Protein AF-A0A960DQK9-F1 (afdb_monomer)

Mean predicted aligned error: 4.49 Å

Nearest PDB structures (foldseek):
  3p1t-assembly1_A  TM=5.015E-01  e=1.656E+00  Burkholderia pseudomallei
  8wiw-assembly1_S  TM=2.050E-01  e=5.011E+00  Salmonella enterica subsp. enterica serovar Typhimurium str. LT2

Sequence (121 aa):
MPRRAARGRGSTVADVHELAAAMPGAELNDGSADNPIYSVRGKSFVFFRNPRPDAVDPETGERYTDVICIWTETLEDKQALVEDPANPFFTTPHFDGYRAVLVRASRLGELDRDELAEVIA

Radius of gyration: 14.27 Å; Cα contacts (8 Å, |Δi|>4): 206; chains: 1; bounding box: 43×28×37 Å

Foldseek 3Di:
DDDDDPFDFFDAPVLVVVLLVPPVQWDWDQDPPRWIFIDHPPHTFKTFDAFDQQAADPVPSHTAGFKMKGAAPDLVVLCVQQVPPLHQWHDGPVCVVGRMIMHGNVCSRSHGSVSVNNRND

Solvent-accessible surface area (backbone atoms only — not comparable to full-atom values): 6952 Å² total; per-residue (Å²): 131,88,77,75,70,86,72,60,69,52,26,45,69,65,55,52,53,52,48,48,63,66,38,90,68,46,42,84,40,81,38,79,90,79,22,49,30,34,21,45,92,90,43,75,44,39,35,44,41,74,62,39,91,79,47,50,41,89,88,80,65,48,57,43,72,47,37,36,39,36,43,36,97,37,58,64,56,30,47,57,46,45,70,38,83,84,43,72,38,40,80,41,84,90,42,66,95,47,35,41,36,32,34,45,55,93,46,34,53,72,34,26,54,64,66,50,38,69,58,69,97

Secondary structure (DSSP, 8-state):
-PPPP---SBP-HHHHHHHHHHSTTEEEEE-GGG-EEEEETTEEEEEEPPP-TTSB-TTT-PBPS-EEEEE-SSHHHHHHHHH-TTS--B--GGGTT-SEEEEEGGGGGGSBHHHHHHHH-

Structure (mmCIF, N/CA/C/O backbone):
data_AF-A0A960DQK9-F1
#
_entry.id   AF-A0A960DQK9-F1
#
loop_
_atom_site.group_PDB
_atom_site.id
_atom_site.type_symbol
_atom_site.label_atom_id
_atom_site.label_alt_id
_atom_site.label_comp_id
_atom_site.label_asym_id
_atom_site.label_entity_id
_atom_site.label_seq_id
_atom_site.pdbx_PDB_ins_code
_atom_site.Cartn_x
_atom_site.Cartn_y
_atom_site.Cartn_z
_atom_site.occupancy
_atom_site.B_iso_or_equiv
_atom_site.auth_seq_id
_atom_site.auth_comp_id
_atom_site.auth_asym_id
_atom_site.auth_atom_id
_atom_site.pdbx_PDB_model_num
ATOM 1 N N . MET A 1 1 ? -28.437 9.431 -4.086 1.00 41.50 1 MET A N 1
ATOM 2 C CA . MET A 1 1 ? -27.249 8.554 -4.031 1.00 41.50 1 MET A CA 1
ATOM 3 C C . MET A 1 1 ? -27.070 7.939 -5.409 1.00 41.50 1 MET A C 1
ATOM 5 O O . MET A 1 1 ? -27.976 7.212 -5.812 1.00 41.50 1 MET A O 1
ATOM 9 N N . PRO A 1 2 ? -26.030 8.273 -6.193 1.00 43.44 2 PRO A N 1
ATOM 10 C CA . PRO A 1 2 ? -25.849 7.616 -7.479 1.00 43.44 2 PRO A CA 1
ATOM 11 C C . PRO A 1 2 ? -25.503 6.144 -7.217 1.00 43.44 2 PRO A C 1
ATOM 13 O O . PRO A 1 2 ? -24.654 5.832 -6.386 1.00 43.44 2 PRO A O 1
ATOM 16 N N . ARG A 1 3 ? -26.224 5.232 -7.877 1.00 43.88 3 ARG A N 1
ATOM 17 C CA . ARG A 1 3 ? -25.889 3.803 -7.911 1.00 43.88 3 ARG A CA 1
ATOM 18 C C . ARG A 1 3 ? -24.512 3.678 -8.558 1.00 43.88 3 ARG A C 1
ATOM 20 O O . ARG A 1 3 ? -24.368 4.089 -9.707 1.00 43.88 3 ARG A O 1
ATOM 27 N N . ARG A 1 4 ? -23.532 3.100 -7.852 1.00 59.50 4 ARG A N 1
ATOM 28 C CA . ARG A 1 4 ? -22.308 2.603 -8.496 1.00 59.50 4 ARG A CA 1
ATOM 29 C C . ARG A 1 4 ? -22.723 1.672 -9.645 1.00 59.50 4 ARG A C 1
ATOM 31 O O . ARG A 1 4 ? -23.645 0.865 -9.481 1.00 59.50 4 ARG A O 1
ATOM 38 N N . ALA A 1 5 ? -22.072 1.814 -10.801 1.00 55.16 5 ALA A N 1
ATOM 39 C CA . ALA A 1 5 ? -22.103 0.797 -11.848 1.00 55.16 5 ALA A CA 1
ATOM 40 C C . ALA A 1 5 ? -21.707 -0.561 -11.238 1.00 55.16 5 ALA A C 1
ATOM 42 O O . ALA A 1 5 ? -21.082 -0.595 -10.177 1.00 55.16 5 ALA A O 1
ATOM 43 N N . ALA A 1 6 ? -22.122 -1.671 -11.851 1.00 54.81 6 ALA A N 1
ATOM 44 C CA . ALA A 1 6 ? -21.815 -3.003 -11.338 1.00 54.81 6 ALA A CA 1
ATOM 45 C C . ALA A 1 6 ? -20.289 -3.170 -11.211 1.00 54.81 6 ALA A C 1
ATOM 47 O O . ALA A 1 6 ? -19.620 -3.374 -12.219 1.00 54.81 6 ALA A O 1
ATOM 48 N N . ARG A 1 7 ? -19.756 -3.034 -9.985 1.00 65.38 7 ARG A N 1
ATOM 49 C CA . ARG A 1 7 ? -18.354 -3.330 -9.664 1.00 65.38 7 ARG A CA 1
ATOM 50 C C . ARG A 1 7 ? -18.066 -4.753 -10.148 1.00 65.38 7 ARG A C 1
ATOM 52 O O . ARG A 1 7 ? -18.904 -5.641 -9.956 1.00 65.38 7 ARG A O 1
ATOM 59 N N . GLY A 1 8 ? -16.910 -4.956 -10.779 1.00 68.94 8 GLY A N 1
ATOM 60 C CA . GLY A 1 8 ? -16.400 -6.292 -11.089 1.00 68.94 8 GLY A CA 1
ATOM 61 C C . GLY A 1 8 ? -16.221 -7.139 -9.821 1.00 68.94 8 GLY A C 1
ATOM 62 O O . GLY A 1 8 ? -16.585 -6.730 -8.716 1.00 68.94 8 GLY A O 1
ATOM 63 N N . ARG A 1 9 ? -15.654 -8.347 -9.943 1.00 89.94 9 ARG A N 1
ATOM 64 C CA . ARG A 1 9 ? -15.283 -9.113 -8.737 1.00 89.94 9 ARG A CA 1
ATOM 65 C C . ARG A 1 9 ? -14.344 -8.266 -7.869 1.00 89.94 9 ARG A C 1
ATOM 67 O O . ARG A 1 9 ? -13.454 -7.611 -8.406 1.00 89.94 9 ARG A O 1
ATOM 74 N N . GLY A 1 10 ? -14.546 -8.303 -6.553 1.00 93.56 10 GLY A N 1
ATOM 75 C CA . GLY A 1 10 ? -13.655 -7.630 -5.613 1.00 93.56 10 GLY A CA 1
ATOM 76 C C . GLY A 1 10 ? -12.224 -8.159 -5.730 1.00 93.56 10 GLY A C 1
ATOM 77 O O . GLY A 1 10 ? -12.016 -9.358 -5.960 1.00 93.56 10 GLY A O 1
ATOM 78 N N . SER A 1 11 ? -11.263 -7.257 -5.575 1.00 96.88 11 SER A N 1
ATOM 79 C CA . SER A 1 11 ? -9.838 -7.543 -5.660 1.00 96.88 11 SER A CA 1
ATOM 80 C C . SE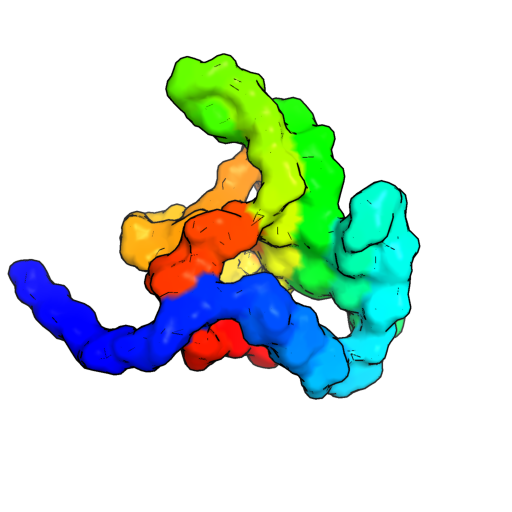R A 1 11 ? -9.341 -8.379 -4.485 1.00 96.88 11 SER A C 1
ATOM 82 O O . SER A 1 11 ? -9.878 -8.360 -3.375 1.00 96.88 11 SER A O 1
ATOM 84 N N . THR A 1 12 ? -8.274 -9.123 -4.737 1.00 97.31 12 THR A N 1
ATOM 85 C CA . THR A 1 12 ? -7.617 -10.007 -3.777 1.00 97.31 12 THR A CA 1
ATOM 86 C C . THR A 1 12 ? -6.122 -9.718 -3.709 1.00 97.31 12 THR A C 1
ATOM 88 O O . THR A 1 12 ? -5.554 -9.035 -4.558 1.00 97.31 12 THR A O 1
ATOM 91 N N . VAL A 1 13 ? -5.451 -10.294 -2.711 1.00 97.50 13 VAL A N 1
ATOM 92 C CA . VAL A 1 13 ? -3.983 -10.258 -2.619 1.00 97.50 13 VAL A CA 1
ATOM 93 C C . VAL A 1 13 ? -3.324 -10.879 -3.858 1.00 97.50 13 VAL A C 1
ATOM 95 O O . VAL A 1 13 ? -2.290 -10.393 -4.305 1.00 97.50 13 VAL A O 1
ATOM 98 N N . ALA A 1 14 ? -3.941 -11.903 -4.459 1.00 97.50 14 ALA A N 1
ATOM 99 C CA . ALA A 1 14 ? -3.445 -12.482 -5.705 1.00 97.50 14 ALA A CA 1
ATOM 100 C C . ALA A 1 14 ? -3.456 -11.457 -6.850 1.00 97.50 14 ALA A C 1
ATOM 102 O O . ALA A 1 14 ? -2.470 -11.356 -7.570 1.00 97.50 14 ALA A O 1
ATOM 103 N N . ASP A 1 15 ? -4.505 -10.632 -6.956 1.00 97.88 15 ASP A N 1
ATOM 104 C CA . ASP A 1 15 ? -4.572 -9.583 -7.979 1.00 97.88 15 ASP A CA 1
ATOM 105 C C . ASP A 1 15 ? -3.465 -8.524 -7.765 1.00 97.88 15 ASP A C 1
ATOM 107 O O . ASP A 1 15 ? -2.858 -8.079 -8.736 1.00 97.88 15 ASP A O 1
ATOM 111 N N . VAL A 1 16 ? -3.117 -8.184 -6.511 1.00 97.88 16 VAL A N 1
ATOM 112 C CA . VAL A 1 16 ? -1.960 -7.311 -6.199 1.00 97.88 16 VAL A CA 1
ATOM 113 C C . VAL A 1 16 ? -0.656 -7.924 -6.716 1.00 97.88 16 VAL A C 1
ATOM 115 O O . VAL A 1 16 ? 0.130 -7.236 -7.367 1.00 97.88 16 VAL A O 1
ATOM 118 N N . HIS A 1 17 ? -0.424 -9.212 -6.444 1.00 97.50 17 HIS A N 1
ATOM 119 C CA . HIS A 1 17 ? 0.775 -9.913 -6.908 1.00 97.50 17 HIS A CA 1
ATOM 120 C C . HIS A 1 17 ? 0.855 -9.977 -8.433 1.00 97.50 17 HIS A C 1
ATOM 122 O O . HIS A 1 17 ? 1.918 -9.721 -8.996 1.00 97.50 17 HIS A O 1
ATOM 128 N N . GLU A 1 18 ? -0.253 -10.300 -9.099 1.00 97.56 18 GLU A N 1
ATOM 129 C CA . GLU A 1 18 ? -0.331 -10.379 -10.558 1.00 97.56 18 GLU A CA 1
ATOM 130 C C . GLU A 1 18 ? -0.056 -9.024 -11.215 1.00 97.56 18 GLU A C 1
ATOM 132 O O . GLU A 1 18 ? 0.760 -8.944 -12.132 1.00 97.56 18 GLU A O 1
ATOM 137 N N . LEU A 1 19 ? -0.699 -7.957 -10.732 1.00 97.75 19 LEU A N 1
ATOM 138 C CA . LEU A 1 19 ? -0.526 -6.604 -11.263 1.00 97.75 19 LEU A CA 1
ATOM 139 C C . LEU A 1 19 ? 0.899 -6.094 -11.045 1.00 97.75 19 LEU A C 1
ATOM 141 O O . LEU A 1 19 ? 1.527 -5.606 -11.982 1.00 97.75 19 LEU A O 1
ATOM 145 N N . ALA A 1 20 ? 1.442 -6.263 -9.838 1.00 97.31 20 ALA A N 1
ATOM 146 C CA . ALA A 1 20 ? 2.794 -5.813 -9.537 1.00 97.31 20 ALA A CA 1
ATOM 147 C C . ALA A 1 20 ? 3.851 -6.596 -10.335 1.00 97.31 20 ALA A C 1
ATOM 149 O O . ALA A 1 20 ? 4.796 -6.006 -10.852 1.00 97.31 20 ALA A O 1
ATOM 150 N N . ALA A 1 21 ? 3.684 -7.911 -10.501 1.00 97.00 21 ALA A N 1
ATOM 151 C CA . ALA A 1 21 ? 4.594 -8.725 -11.307 1.00 97.00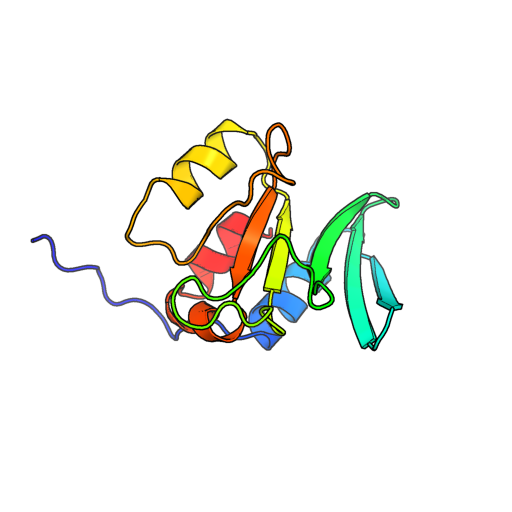 21 ALA A CA 1
ATOM 152 C C . ALA A 1 21 ? 4.512 -8.419 -12.814 1.00 97.00 21 ALA A C 1
ATOM 154 O O . ALA A 1 21 ? 5.483 -8.650 -13.534 1.00 97.00 21 ALA A O 1
ATOM 155 N N . ALA A 1 22 ? 3.377 -7.906 -13.300 1.00 96.81 22 ALA A N 1
ATOM 156 C CA . ALA A 1 22 ? 3.190 -7.542 -14.703 1.00 96.81 22 ALA A CA 1
ATOM 157 C C . ALA A 1 22 ? 3.878 -6.221 -15.093 1.00 96.81 22 ALA A C 1
ATOM 159 O O . ALA A 1 22 ? 4.039 -5.949 -16.286 1.00 96.81 22 ALA A O 1
ATOM 160 N N . MET A 1 23 ? 4.299 -5.403 -14.122 1.00 95.38 23 MET A N 1
ATOM 161 C CA . MET A 1 23 ? 4.963 -4.135 -14.406 1.00 95.38 23 MET A CA 1
ATOM 162 C C . MET A 1 23 ? 6.320 -4.358 -15.110 1.00 95.38 23 MET A C 1
ATOM 164 O O . MET A 1 23 ? 7.132 -5.171 -14.656 1.00 95.38 23 MET A O 1
ATOM 168 N N . PRO A 1 24 ? 6.623 -3.641 -16.212 1.00 96.12 24 PRO A N 1
ATOM 169 C CA . PRO A 1 24 ? 7.876 -3.823 -16.939 1.00 96.12 24 PRO A CA 1
ATOM 170 C C . PRO A 1 24 ? 9.121 -3.605 -16.070 1.00 96.12 24 PRO A C 1
ATOM 172 O O . PRO A 1 24 ? 9.383 -2.507 -15.580 1.00 96.12 24 PRO A O 1
ATOM 175 N N . GLY A 1 25 ? 9.932 -4.656 -15.932 1.00 95.19 25 GLY A N 1
ATOM 176 C CA . GLY A 1 25 ? 11.140 -4.627 -15.106 1.00 95.19 25 GLY A CA 1
ATOM 177 C C . GLY A 1 25 ? 10.874 -4.752 -13.605 1.00 95.19 25 GLY A C 1
ATOM 178 O O . GLY A 1 25 ? 11.739 -4.362 -12.821 1.00 95.19 25 GLY A O 1
ATOM 179 N N . ALA A 1 26 ? 9.699 -5.256 -13.212 1.00 97.00 26 ALA A N 1
ATOM 180 C CA . ALA A 1 26 ? 9.401 -5.589 -11.830 1.00 97.00 26 ALA A CA 1
ATOM 181 C C . ALA A 1 26 ? 10.301 -6.719 -11.318 1.00 97.00 26 ALA A C 1
ATOM 183 O O . ALA A 1 26 ? 10.466 -7.764 -11.947 1.00 97.00 26 ALA A O 1
ATOM 184 N N . GLU A 1 27 ? 10.839 -6.503 -10.128 1.00 96.56 27 GLU A N 1
ATOM 185 C CA . GLU A 1 27 ? 11.613 -7.458 -9.353 1.00 96.56 27 GLU A CA 1
ATOM 186 C C . GLU A 1 27 ? 10.876 -7.717 -8.040 1.00 96.56 27 GLU A C 1
ATOM 188 O O . GLU A 1 27 ? 10.543 -6.771 -7.315 1.00 96.56 27 GLU A O 1
ATOM 193 N N . LEU A 1 28 ? 10.635 -8.994 -7.740 1.00 95.69 28 LEU A N 1
ATOM 194 C CA . LEU A 1 28 ? 10.106 -9.452 -6.461 1.00 95.69 28 LEU A CA 1
ATOM 195 C C . LEU A 1 28 ? 11.273 -9.787 -5.530 1.00 95.69 28 LEU A C 1
ATOM 197 O O . LEU A 1 28 ? 12.132 -10.597 -5.873 1.00 95.69 28 LEU A O 1
ATOM 201 N N . ASN A 1 29 ? 11.269 -9.189 -4.344 1.00 90.62 29 ASN A N 1
ATOM 202 C CA . ASN A 1 29 ? 12.189 -9.509 -3.266 1.00 90.62 29 ASN A CA 1
ATOM 203 C C . ASN A 1 29 ? 11.401 -9.989 -2.047 1.00 90.62 29 ASN A C 1
ATOM 205 O O . ASN A 1 29 ? 10.410 -9.358 -1.661 1.00 90.62 29 ASN A O 1
ATOM 209 N N . ASP A 1 30 ? 11.876 -11.059 -1.415 1.00 80.25 30 ASP A N 1
ATOM 210 C CA . ASP A 1 30 ? 11.376 -11.484 -0.114 1.00 80.25 30 ASP A CA 1
ATOM 211 C C . ASP A 1 30 ? 11.863 -10.475 0.931 1.00 80.25 30 ASP A C 1
ATOM 213 O O . ASP A 1 30 ? 13.043 -10.416 1.289 1.00 80.25 30 ASP A O 1
ATOM 217 N N . GLY A 1 31 ? 10.962 -9.604 1.380 1.00 73.06 31 GLY A N 1
ATOM 218 C CA . GLY A 1 31 ? 11.222 -8.742 2.520 1.00 73.06 31 GLY A CA 1
ATOM 219 C C . GLY A 1 31 ? 11.322 -9.554 3.813 1.00 73.06 31 GLY A C 1
ATOM 220 O O . GLY A 1 31 ? 11.231 -10.778 3.854 1.00 73.06 31 GLY A O 1
ATOM 221 N N . SER A 1 32 ? 11.488 -8.858 4.933 1.00 74.44 32 SER A N 1
ATOM 222 C CA . SER A 1 32 ? 11.478 -9.514 6.244 1.00 74.44 32 SER A CA 1
ATOM 223 C C . SER A 1 32 ? 10.129 -10.189 6.532 1.00 74.44 32 SER A C 1
ATOM 225 O O . SER A 1 32 ? 9.091 -9.556 6.316 1.00 74.44 32 SER A O 1
ATOM 227 N N . ALA A 1 33 ? 10.168 -11.387 7.124 1.00 75.94 33 ALA A N 1
ATOM 228 C CA . ALA A 1 33 ? 8.990 -12.159 7.535 1.00 75.94 33 ALA A CA 1
ATOM 229 C C . ALA A 1 33 ? 8.021 -12.458 6.377 1.00 75.94 33 ALA A C 1
ATOM 231 O O . ALA A 1 33 ? 6.821 -12.236 6.506 1.00 75.94 33 ALA A O 1
ATOM 232 N N . ASP A 1 34 ? 8.569 -12.911 5.244 1.00 78.38 34 ASP A N 1
ATOM 233 C CA . ASP A 1 34 ? 7.819 -13.332 4.053 1.00 78.38 34 ASP A CA 1
ATOM 234 C C . ASP A 1 34 ? 6.912 -12.242 3.463 1.00 78.38 34 ASP A C 1
ATOM 236 O O . ASP A 1 34 ? 5.936 -12.542 2.785 1.00 78.38 34 ASP A O 1
ATOM 240 N N . ASN A 1 35 ? 7.227 -10.967 3.719 1.00 87.94 35 ASN A N 1
ATOM 241 C CA . ASN A 1 35 ? 6.496 -9.829 3.174 1.00 87.94 35 ASN A CA 1
ATOM 242 C C . ASN A 1 35 ? 7.066 -9.421 1.809 1.00 87.94 35 ASN A C 1
ATOM 244 O O . ASN A 1 35 ? 8.176 -8.880 1.762 1.00 87.94 35 ASN A O 1
ATOM 248 N N . PRO A 1 36 ? 6.328 -9.610 0.702 1.00 94.31 36 PRO A N 1
ATOM 249 C CA . PRO A 1 36 ? 6.826 -9.309 -0.634 1.00 94.31 36 PRO A CA 1
ATOM 250 C C . PRO A 1 36 ? 7.102 -7.819 -0.845 1.00 94.31 36 PRO A C 1
ATOM 252 O O . PRO A 1 36 ? 6.337 -6.952 -0.410 1.00 94.31 36 PRO A O 1
ATOM 255 N N . ILE A 1 37 ? 8.180 -7.520 -1.563 1.00 96.69 37 ILE A N 1
ATOM 256 C CA . ILE A 1 37 ? 8.525 -6.173 -2.017 1.00 96.69 37 ILE A CA 1
ATOM 257 C C . ILE A 1 37 ? 8.697 -6.217 -3.531 1.00 96.69 37 ILE A C 1
ATOM 259 O O . ILE A 1 37 ? 9.598 -6.882 -4.039 1.00 96.69 37 ILE A O 1
ATOM 263 N N . TYR A 1 38 ? 7.861 -5.469 -4.242 1.00 97.50 38 TYR A N 1
ATOM 264 C CA . TYR A 1 38 ? 7.979 -5.259 -5.677 1.00 97.50 38 TYR A CA 1
ATOM 265 C C . TYR A 1 38 ? 8.689 -3.943 -5.953 1.00 97.50 38 TYR A C 1
ATOM 267 O O . TYR A 1 38 ? 8.347 -2.895 -5.392 1.00 97.50 38 TYR A O 1
ATOM 275 N N . SER A 1 39 ? 9.683 -3.993 -6.832 1.00 96.81 39 SER A N 1
ATOM 276 C CA . SER A 1 39 ? 10.495 -2.835 -7.193 1.00 96.81 39 SER A CA 1
ATOM 277 C C . SER A 1 39 ? 10.802 -2.784 -8.681 1.00 96.81 39 SER A C 1
ATOM 279 O O . SER A 1 39 ? 10.844 -3.817 -9.334 1.00 96.81 39 SER A O 1
ATOM 281 N N . VAL A 1 40 ? 11.058 -1.588 -9.205 1.00 96.12 40 VAL A N 1
ATOM 282 C CA . VAL A 1 40 ? 11.617 -1.388 -10.547 1.00 96.12 40 VAL A CA 1
ATOM 283 C C . VAL A 1 40 ? 12.921 -0.621 -10.394 1.00 96.12 40 VAL A C 1
ATOM 285 O O . VAL A 1 40 ? 12.951 0.457 -9.793 1.00 96.12 40 VAL A O 1
ATOM 288 N N . ARG A 1 41 ? 14.018 -1.172 -10.930 1.00 94.50 41 ARG A N 1
ATOM 289 C CA . ARG A 1 41 ? 15.366 -0.569 -10.856 1.00 94.50 41 ARG A CA 1
ATOM 290 C C . ARG A 1 41 ? 15.763 -0.186 -9.419 1.00 94.50 41 ARG A C 1
ATOM 292 O O . ARG A 1 41 ? 16.256 0.917 -9.176 1.00 94.50 41 ARG A O 1
ATOM 299 N N . GLY A 1 42 ? 15.488 -1.074 -8.463 1.00 92.06 42 GLY A N 1
ATOM 300 C CA . GLY A 1 42 ? 15.802 -0.886 -7.042 1.00 92.06 42 GLY A CA 1
ATOM 301 C C . GLY A 1 42 ? 14.901 0.097 -6.281 1.00 92.06 42 GLY A C 1
ATOM 302 O O . GLY A 1 42 ? 15.182 0.392 -5.121 1.00 92.06 42 GLY A O 1
ATOM 303 N N . LYS A 1 43 ? 13.826 0.618 -6.889 1.00 93.50 43 LYS A N 1
ATOM 304 C CA . LYS A 1 43 ? 12.831 1.466 -6.210 1.00 93.50 43 LYS A CA 1
ATOM 305 C C . LYS A 1 43 ? 11.542 0.686 -5.989 1.00 93.50 43 LYS A C 1
ATOM 307 O O . LYS A 1 43 ? 10.917 0.264 -6.958 1.00 93.50 43 LYS A O 1
ATOM 312 N N . SER A 1 44 ? 11.149 0.496 -4.730 1.00 94.62 44 SER A N 1
ATOM 313 C CA . SER A 1 44 ? 9.893 -0.178 -4.381 1.00 94.62 44 SER A CA 1
ATOM 314 C C . SER A 1 44 ? 8.682 0.612 -4.872 1.00 94.62 44 SER A C 1
ATOM 316 O O . SER A 1 44 ? 8.670 1.834 -4.717 1.00 94.62 44 SER A O 1
ATOM 318 N N . PHE A 1 45 ? 7.656 -0.076 -5.365 1.00 96.56 45 PHE A N 1
ATOM 319 C CA . PHE A 1 45 ? 6.366 0.531 -5.712 1.00 96.56 45 PHE A CA 1
ATOM 320 C C . PHE A 1 45 ? 5.173 -0.1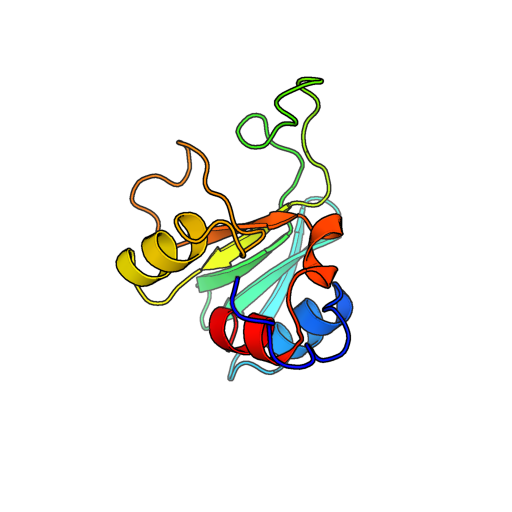75 -5.049 1.00 96.56 45 PHE A C 1
ATOM 322 O O . PHE A 1 45 ? 4.199 0.492 -4.722 1.00 96.56 45 PHE A O 1
ATOM 329 N N . VAL A 1 46 ? 5.287 -1.466 -4.721 1.00 97.81 46 VAL A N 1
ATOM 330 C CA . VAL A 1 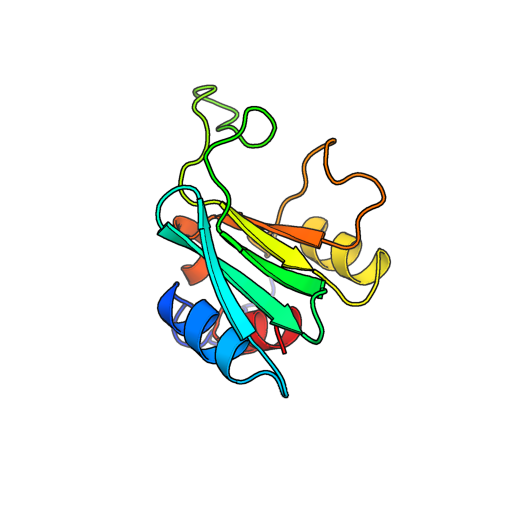46 ? 4.356 -2.182 -3.832 1.00 97.81 46 VAL A CA 1
ATOM 331 C C . VAL A 1 46 ? 5.166 -2.908 -2.766 1.00 97.81 46 VAL A C 1
ATOM 333 O O . VAL A 1 46 ? 6.132 -3.596 -3.093 1.00 97.81 46 VAL A O 1
ATOM 336 N N . PHE A 1 47 ? 4.798 -2.787 -1.491 1.00 94.75 47 PHE A N 1
ATOM 337 C CA . PHE A 1 47 ? 5.401 -3.608 -0.440 1.00 94.75 47 PHE A CA 1
ATOM 338 C C . PHE A 1 47 ? 4.427 -3.966 0.678 1.00 94.75 47 PHE A C 1
ATOM 340 O O . PHE A 1 47 ? 3.677 -3.124 1.177 1.00 94.75 47 PHE A O 1
ATOM 347 N N . PHE A 1 48 ? 4.478 -5.225 1.100 1.00 96.62 48 PHE A N 1
ATOM 348 C CA . PHE A 1 48 ? 3.714 -5.742 2.227 1.00 96.62 48 PHE A CA 1
ATOM 349 C C . PHE A 1 48 ? 4.435 -5.347 3.519 1.00 96.62 48 PHE A C 1
ATOM 351 O O . PHE A 1 48 ? 5.657 -5.461 3.644 1.00 96.62 48 PHE A O 1
ATOM 358 N N . ARG A 1 49 ? 3.703 -4.767 4.467 1.00 95.19 49 ARG A N 1
ATOM 359 C CA . ARG A 1 49 ? 4.284 -4.193 5.680 1.00 95.19 49 ARG A CA 1
ATOM 360 C C . ARG A 1 49 ? 4.200 -5.191 6.821 1.00 95.19 49 ARG A C 1
ATOM 362 O O . ARG A 1 49 ? 3.144 -5.738 7.108 1.00 95.19 49 ARG A O 1
ATOM 369 N N . ASN A 1 50 ? 5.287 -5.287 7.584 1.00 94.12 50 ASN A N 1
ATOM 370 C CA . ASN A 1 50 ? 5.201 -5.808 8.945 1.00 94.12 50 ASN A CA 1
ATOM 371 C C . ASN A 1 50 ? 4.224 -4.973 9.795 1.00 94.12 50 ASN A C 1
ATOM 373 O O . ASN A 1 50 ? 4.119 -3.760 9.569 1.00 94.12 50 ASN A O 1
ATOM 377 N N . PRO A 1 51 ? 3.636 -5.557 10.855 1.00 94.38 51 PRO A N 1
ATOM 378 C CA . PRO A 1 51 ? 2.866 -4.802 11.835 1.00 94.38 51 PRO A CA 1
ATOM 379 C C . PRO A 1 51 ? 3.722 -3.702 12.475 1.00 94.38 51 PRO A C 1
ATOM 381 O O . PRO A 1 51 ? 4.772 -3.965 13.074 1.00 94.38 51 PRO A O 1
ATOM 384 N N . ARG A 1 52 ? 3.281 -2.447 12.369 1.00 94.44 52 ARG A N 1
ATOM 385 C CA . ARG A 1 52 ? 4.017 -1.266 12.847 1.00 94.44 52 ARG A CA 1
ATOM 386 C C . ARG A 1 52 ? 3.113 -0.365 13.694 1.00 94.44 52 ARG A C 1
ATOM 388 O O . ARG A 1 52 ? 1.905 -0.361 13.492 1.00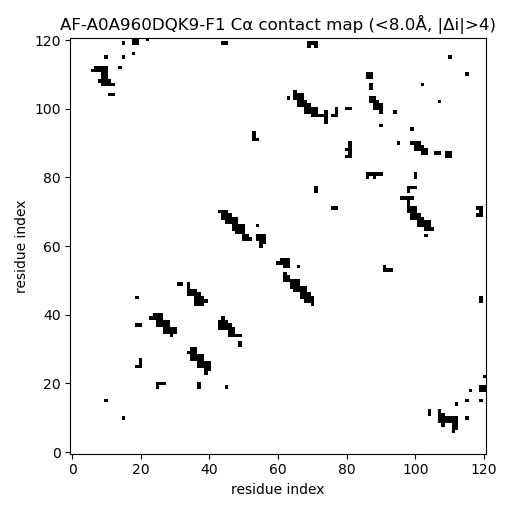 94.44 52 ARG A O 1
ATOM 395 N N . PRO A 1 53 ? 3.676 0.388 14.656 1.00 95.50 53 PRO A N 1
ATOM 396 C CA . PRO A 1 53 ? 2.888 1.219 15.568 1.00 95.50 53 PRO A CA 1
ATOM 397 C C . PRO A 1 53 ? 2.188 2.409 14.897 1.00 95.50 53 PRO A C 1
ATOM 399 O O . PRO A 1 53 ? 1.323 3.005 15.522 1.00 95.50 53 PRO A O 1
ATOM 402 N N . ASP A 1 54 ? 2.544 2.773 13.661 1.00 96.31 54 ASP A N 1
ATOM 403 C CA . ASP A 1 54 ? 1.861 3.841 12.924 1.00 96.31 54 ASP A CA 1
ATOM 404 C C . ASP A 1 54 ? 0.525 3.392 12.314 1.00 96.31 54 ASP A C 1
ATOM 406 O O . ASP A 1 54 ? -0.295 4.244 11.994 1.00 96.31 54 ASP A O 1
ATOM 410 N N . ALA A 1 55 ? 0.304 2.083 12.151 1.00 96.81 55 ALA A N 1
ATOM 411 C CA . ALA A 1 55 ? -0.889 1.519 11.529 1.00 96.81 55 ALA A CA 1
ATOM 412 C C . ALA A 1 55 ? -1.587 0.560 12.505 1.00 96.81 55 ALA A C 1
ATOM 414 O O . ALA A 1 55 ? -1.243 -0.622 12.603 1.00 96.81 55 ALA A O 1
ATOM 415 N N . VAL A 1 56 ? -2.557 1.097 13.242 1.00 97.69 56 VAL A N 1
ATOM 416 C CA . VAL A 1 56 ? -3.293 0.393 14.297 1.00 97.69 56 VAL A CA 1
ATOM 417 C C . VAL A 1 56 ? -4.798 0.537 14.110 1.00 97.69 56 VAL A C 1
ATOM 419 O O . VAL A 1 56 ? -5.272 1.505 13.509 1.00 97.69 56 VAL A O 1
ATOM 422 N N . ASP A 1 57 ? -5.538 -0.420 14.649 1.00 94.81 57 ASP A N 1
ATOM 423 C CA . ASP A 1 57 ? -6.977 -0.318 14.822 1.00 94.81 57 ASP A CA 1
ATOM 424 C C . ASP A 1 57 ? -7.296 0.803 15.830 1.00 94.81 57 ASP A C 1
ATOM 426 O O . ASP A 1 57 ? -6.760 0.791 16.941 1.00 94.81 57 ASP A O 1
ATOM 430 N N . PRO A 1 58 ? -8.114 1.806 15.467 1.00 92.56 58 PRO A N 1
ATOM 431 C CA . PRO A 1 58 ? -8.407 2.929 16.351 1.00 92.56 58 PRO A CA 1
ATOM 432 C C . PRO A 1 58 ? -9.286 2.549 17.551 1.00 92.56 58 PRO A C 1
ATOM 434 O O . PRO A 1 58 ? -9.296 3.284 18.538 1.00 92.56 58 PRO A O 1
ATOM 437 N N . GLU A 1 59 ? -10.019 1.436 17.486 1.00 94.94 59 GLU A N 1
ATOM 438 C CA . GLU A 1 59 ? -10.882 0.960 18.568 1.00 94.94 59 GLU A CA 1
ATOM 439 C C . GLU A 1 59 ? -10.102 0.090 19.558 1.00 94.94 59 GLU A C 1
ATOM 441 O O . GLU A 1 59 ? -10.243 0.257 20.771 1.00 94.94 59 GLU A O 1
ATOM 446 N N . THR A 1 60 ? -9.262 -0.824 19.061 1.00 96.19 60 THR A N 1
ATOM 447 C CA . THR A 1 60 ? -8.542 -1.791 19.913 1.00 96.19 60 THR A CA 1
ATOM 448 C C . THR A 1 60 ? -7.099 -1.390 20.221 1.00 96.19 60 THR A C 1
ATOM 450 O O . THR A 1 60 ? -6.518 -1.867 21.196 1.00 96.19 60 THR A O 1
ATOM 453 N N . GLY A 1 61 ? -6.497 -0.521 19.406 1.00 95.69 61 GLY A N 1
ATOM 454 C CA . GLY A 1 61 ? -5.073 -0.181 19.460 1.00 95.69 61 GLY A CA 1
ATOM 455 C C . GLY A 1 61 ? -4.143 -1.282 18.934 1.00 95.69 61 GLY A C 1
ATOM 456 O O . GLY A 1 61 ? -2.919 -1.128 18.989 1.00 95.69 61 GLY A O 1
ATOM 457 N N . GLU A 1 62 ? -4.683 -2.395 18.430 1.00 97.38 62 GLU A N 1
ATOM 458 C CA . GLU A 1 62 ? -3.888 -3.492 17.879 1.00 97.38 62 GLU A CA 1
ATOM 459 C C . GLU A 1 62 ? -3.259 -3.102 16.540 1.00 97.38 62 GLU A C 1
ATOM 461 O O . GLU A 1 62 ? -3.851 -2.401 15.724 1.00 97.38 62 GLU A O 1
ATOM 466 N N . ARG A 1 63 ? -2.032 -3.568 16.286 1.00 97.50 63 ARG A N 1
ATOM 467 C CA . ARG A 1 63 ? -1.350 -3.302 15.013 1.00 97.50 63 ARG A CA 1
ATOM 468 C C . ARG A 1 63 ? -1.985 -4.115 13.902 1.00 97.50 63 ARG A C 1
ATOM 470 O O . ARG A 1 63 ? -2.129 -5.329 14.036 1.00 97.50 63 ARG A O 1
ATOM 477 N N . TYR A 1 64 ? -2.243 -3.468 12.774 1.00 97.25 64 TYR A N 1
ATOM 478 C CA . TYR A 1 64 ? -2.658 -4.184 11.579 1.00 97.25 64 TYR A CA 1
ATOM 479 C C . TYR A 1 64 ? -1.540 -5.105 11.091 1.00 97.25 64 TYR A C 1
ATOM 481 O O . TYR A 1 64 ? -0.370 -4.719 11.041 1.00 97.25 64 TYR A O 1
ATOM 489 N N . THR A 1 65 ? -1.916 -6.328 10.728 1.00 95.88 65 THR A N 1
ATOM 490 C CA . THR A 1 65 ? -0.996 -7.376 10.267 1.00 95.88 65 THR A CA 1
ATOM 491 C C . THR A 1 65 ? -1.010 -7.564 8.755 1.00 95.88 65 THR A C 1
ATOM 493 O O . THR A 1 65 ? -0.225 -8.344 8.231 1.00 95.88 65 THR A O 1
ATOM 496 N N . ASP A 1 66 ? -1.882 -6.839 8.058 1.00 96.69 66 ASP A N 1
ATOM 497 C CA . ASP A 1 66 ? -2.212 -7.045 6.653 1.00 96.69 66 ASP A CA 1
ATOM 498 C C . ASP A 1 66 ? -2.080 -5.758 5.822 1.00 96.69 66 ASP A C 1
ATOM 500 O O . ASP A 1 66 ? -2.774 -5.586 4.822 1.00 96.69 66 ASP A O 1
ATOM 504 N N . VAL A 1 67 ? -1.221 -4.819 6.232 1.00 98.06 67 VAL A N 1
ATOM 505 C CA . VAL A 1 67 ? -1.068 -3.533 5.533 1.00 98.06 67 VAL A CA 1
ATOM 506 C C . VAL A 1 67 ? -0.166 -3.681 4.311 1.00 98.06 67 VAL A C 1
ATOM 508 O O . VAL A 1 67 ? 0.972 -4.134 4.411 1.00 98.06 67 VAL A O 1
ATOM 511 N N . ILE A 1 68 ? -0.642 -3.205 3.168 1.00 98.25 68 ILE A N 1
ATOM 512 C CA . ILE A 1 68 ? 0.100 -3.081 1.915 1.00 98.25 68 ILE A CA 1
ATOM 513 C C . ILE A 1 68 ? 0.330 -1.593 1.657 1.00 98.25 68 ILE A C 1
ATOM 515 O O . ILE A 1 68 ? -0.573 -0.777 1.844 1.00 98.25 68 ILE A O 1
ATOM 519 N N . CYS A 1 69 ? 1.541 -1.231 1.251 1.00 98.12 69 CYS A N 1
ATOM 520 C CA . CYS A 1 69 ? 1.885 0.114 0.816 1.00 98.12 69 CYS A CA 1
ATOM 521 C C . CYS A 1 69 ? 2.048 0.150 -0.701 1.00 98.12 69 CYS A C 1
ATOM 523 O O . CYS A 1 69 ? 2.743 -0.703 -1.259 1.00 98.12 69 CYS A O 1
ATOM 525 N N . ILE A 1 70 ? 1.434 1.142 -1.343 1.00 98.31 70 ILE A N 1
ATOM 526 C CA . ILE A 1 70 ? 1.469 1.339 -2.793 1.00 98.31 70 ILE A CA 1
ATOM 527 C C . ILE A 1 70 ? 1.903 2.776 -3.076 1.00 98.31 70 ILE A C 1
ATOM 529 O O . ILE A 1 70 ? 1.320 3.726 -2.552 1.00 98.31 70 ILE A O 1
ATOM 533 N N . TRP A 1 71 ? 2.954 2.937 -3.875 1.00 97.19 71 TRP A N 1
ATOM 534 C CA . TRP A 1 71 ? 3.443 4.245 -4.301 1.00 97.19 71 TRP A CA 1
ATOM 535 C C . TRP A 1 71 ? 2.603 4.768 -5.469 1.00 97.19 71 TRP A C 1
ATOM 537 O O . TRP A 1 71 ? 2.501 4.104 -6.491 1.00 97.19 71 TRP A O 1
ATOM 547 N N . THR A 1 72 ? 2.061 5.975 -5.332 1.00 96.44 72 THR A N 1
ATOM 548 C CA . THR A 1 72 ? 1.282 6.691 -6.356 1.00 96.44 72 THR A CA 1
ATOM 549 C C . THR A 1 72 ? 2.193 7.551 -7.222 1.00 96.44 72 THR A C 1
ATOM 551 O O . THR A 1 72 ? 3.293 7.888 -6.787 1.00 96.44 72 THR A O 1
ATOM 554 N N . GLU A 1 73 ? 1.776 7.956 -8.422 1.00 92.69 73 GLU A N 1
ATOM 555 C CA . GLU A 1 73 ? 2.608 8.797 -9.299 1.00 92.69 73 GLU A CA 1
A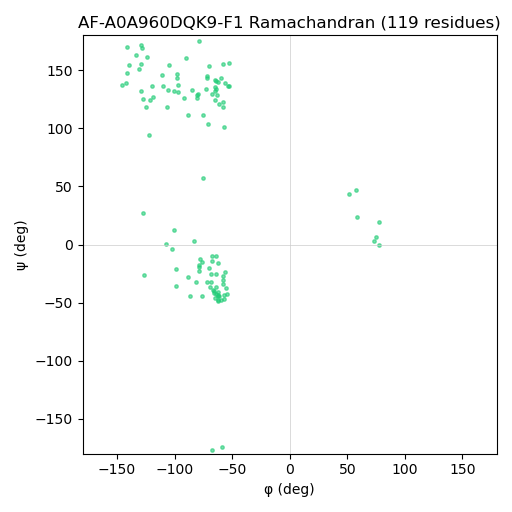TOM 556 C C . GLU A 1 73 ? 2.937 10.155 -8.656 1.00 92.69 73 GLU A C 1
ATOM 558 O O . GLU A 1 73 ? 4.105 10.564 -8.634 1.00 92.69 73 GLU A O 1
ATOM 563 N N . THR A 1 74 ? 1.943 10.801 -8.042 1.00 95.88 74 THR A N 1
ATOM 564 C CA . THR A 1 74 ? 2.078 12.119 -7.403 1.00 95.88 74 THR A CA 1
ATOM 565 C C . THR A 1 74 ? 1.539 12.156 -5.965 1.00 95.88 74 THR A C 1
ATOM 567 O O . THR A 1 74 ? 0.951 11.188 -5.468 1.00 95.88 74 THR A O 1
ATOM 570 N N . LEU A 1 75 ? 1.782 13.264 -5.248 1.00 97.12 75 LEU A N 1
ATOM 571 C CA . LEU A 1 75 ? 1.187 13.490 -3.921 1.00 97.12 75 LEU A CA 1
ATOM 572 C C . LEU A 1 75 ? -0.311 13.786 -4.034 1.00 97.12 75 LEU A C 1
ATOM 574 O O . LEU A 1 75 ? -1.077 13.403 -3.154 1.00 97.12 75 LEU A O 1
ATOM 578 N N . GLU A 1 76 ? -0.708 14.431 -5.122 1.00 97.00 76 GLU A N 1
ATOM 579 C CA . GLU A 1 76 ? -2.078 14.766 -5.471 1.00 97.00 76 GLU A CA 1
ATOM 580 C C . GLU A 1 76 ? -2.907 13.496 -5.704 1.00 97.00 76 GLU A C 1
ATOM 582 O O . GLU A 1 76 ? -4.002 13.382 -5.158 1.00 97.00 76 GLU A O 1
ATOM 587 N N . ASP A 1 77 ? -2.358 12.490 -6.396 1.00 96.75 77 ASP A N 1
ATOM 588 C CA . ASP A 1 77 ? -3.031 11.192 -6.575 1.00 96.75 77 ASP A CA 1
ATOM 589 C C . ASP A 1 77 ? -3.250 10.491 -5.235 1.00 96.75 77 ASP A C 1
ATOM 591 O O . ASP A 1 77 ? -4.332 9.978 -4.953 1.00 96.75 77 ASP A O 1
ATOM 595 N 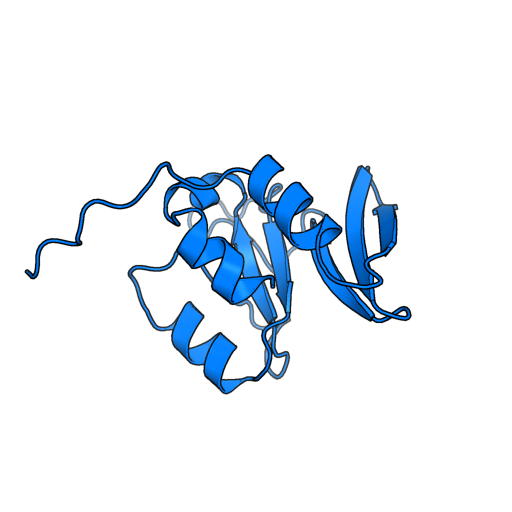N . LYS A 1 78 ? -2.236 10.513 -4.358 1.00 97.38 78 LYS A N 1
ATOM 596 C CA . LYS A 1 78 ? -2.379 10.009 -2.988 1.00 97.38 78 LYS A CA 1
ATOM 597 C C . LYS A 1 78 ? -3.516 10.726 -2.259 1.00 97.38 78 LYS A C 1
ATOM 599 O O . LYS A 1 78 ? -4.298 10.064 -1.580 1.00 97.38 78 LYS A O 1
ATOM 604 N N . GLN A 1 79 ? -3.570 12.056 -2.339 1.00 97.50 79 GLN A N 1
ATOM 605 C CA . GLN A 1 79 ? -4.596 12.850 -1.660 1.00 97.50 79 GLN A CA 1
ATOM 606 C C . GLN A 1 79 ? -5.985 12.493 -2.184 1.00 97.50 79 GLN A C 1
ATOM 608 O O . GLN A 1 79 ? -6.850 12.154 -1.383 1.00 97.50 79 GLN A O 1
ATOM 613 N N . ALA A 1 80 ? -6.165 12.446 -3.504 1.00 96.69 80 ALA A N 1
ATOM 614 C CA . ALA A 1 80 ? -7.428 12.062 -4.126 1.00 96.69 80 ALA A CA 1
ATOM 615 C C . ALA A 1 80 ? -7.899 10.666 -3.680 1.00 96.69 80 ALA A C 1
ATOM 617 O O . ALA A 1 80 ? -9.067 10.483 -3.342 1.00 96.69 80 ALA A O 1
ATOM 618 N N . LEU A 1 81 ? -6.985 9.691 -3.619 1.00 97.50 81 LEU A N 1
ATOM 619 C CA . LEU A 1 81 ? -7.305 8.328 -3.192 1.00 97.50 81 LEU A CA 1
ATOM 620 C C . LEU A 1 81 ? -7.709 8.235 -1.715 1.00 97.50 81 LEU A C 1
ATOM 622 O O . LEU A 1 81 ? -8.598 7.452 -1.392 1.00 97.50 81 LEU A O 1
ATOM 626 N N . VAL A 1 82 ? -7.052 8.993 -0.831 1.00 97.50 82 VAL A N 1
ATOM 627 C CA . VAL A 1 82 ? -7.291 8.962 0.626 1.00 97.50 82 VAL A CA 1
ATOM 628 C C . VAL A 1 82 ? -8.501 9.805 1.036 1.00 97.50 82 VAL A C 1
ATOM 630 O O . VAL A 1 82 ? -9.172 9.471 2.011 1.00 97.50 82 VAL A O 1
ATOM 633 N N . GLU A 1 83 ? -8.778 10.902 0.331 1.00 96.88 83 GLU A N 1
ATOM 634 C CA . GLU A 1 83 ? -9.894 11.801 0.643 1.00 96.88 83 GLU A CA 1
ATOM 635 C C . GLU A 1 83 ? -11.247 11.267 0.160 1.00 96.88 83 GLU A C 1
ATOM 637 O O . GLU A 1 83 ? -12.276 11.650 0.720 1.00 96.88 83 GLU A O 1
ATOM 642 N N . ASP A 1 84 ? -11.270 10.378 -0.839 1.00 96.00 84 ASP A N 1
ATOM 643 C CA . ASP A 1 84 ? -12.504 9.729 -1.280 1.00 96.00 84 ASP A CA 1
ATOM 644 C C . ASP A 1 84 ? -12.943 8.640 -0.276 1.00 96.00 84 ASP A C 1
ATOM 646 O O . ASP A 1 84 ? -12.322 7.575 -0.197 1.00 96.00 84 ASP A O 1
ATOM 650 N N . PRO A 1 85 ? -14.058 8.835 0.460 1.00 92.25 85 PRO A N 1
ATOM 651 C CA . PRO A 1 85 ? -14.539 7.862 1.439 1.00 92.25 85 PRO A CA 1
ATOM 652 C C . PRO A 1 85 ? -15.032 6.547 0.813 1.00 92.25 85 PRO A C 1
ATOM 654 O O . PRO A 1 85 ? -15.332 5.602 1.545 1.00 92.25 85 PRO A O 1
ATOM 657 N N . ALA A 1 86 ? -15.175 6.470 -0.515 1.00 91.75 86 ALA A N 1
ATOM 658 C CA . ALA A 1 86 ? -15.508 5.235 -1.219 1.00 91.75 86 ALA A CA 1
ATOM 659 C C . ALA A 1 86 ? -14.308 4.287 -1.386 1.00 91.75 86 ALA A C 1
ATOM 661 O O . ALA A 1 86 ? -14.519 3.125 -1.760 1.00 91.75 86 ALA A O 1
ATOM 662 N N . ASN A 1 87 ? -13.090 4.767 -1.116 1.00 95.50 87 ASN A N 1
ATOM 663 C CA . ASN A 1 87 ? -11.857 4.003 -1.230 1.00 95.50 87 ASN A CA 1
ATOM 664 C C . ASN A 1 87 ? -11.406 3.441 0.130 1.00 95.50 87 ASN A C 1
ATOM 666 O O . ASN A 1 87 ? -11.562 4.090 1.165 1.00 95.50 87 ASN A O 1
ATOM 670 N N . PRO A 1 88 ? -10.782 2.249 0.159 1.00 97.56 88 PRO A N 1
ATOM 671 C CA . PRO A 1 88 ? -10.245 1.663 1.386 1.00 97.56 88 PRO A CA 1
ATOM 672 C C . PRO A 1 88 ? -8.844 2.193 1.742 1.00 97.56 88 PRO A C 1
ATOM 674 O O . PRO A 1 88 ? -8.228 1.700 2.693 1.00 97.56 88 PRO A O 1
ATOM 677 N N . PHE A 1 89 ? -8.313 3.136 0.958 1.00 98.25 89 PHE A N 1
ATOM 678 C CA . PHE A 1 89 ? -6.980 3.689 1.150 1.00 98.25 89 PHE A CA 1
ATOM 679 C C . PHE A 1 89 ? -6.924 4.593 2.379 1.00 98.25 89 PHE A C 1
ATOM 681 O O . PHE A 1 89 ? -7.859 5.319 2.700 1.00 98.25 89 PHE A O 1
ATOM 688 N N . PHE A 1 90 ? -5.790 4.563 3.067 1.00 97.81 90 PHE A N 1
ATOM 689 C CA . PHE A 1 90 ? -5.511 5.429 4.200 1.00 97.81 90 PHE A CA 1
ATOM 690 C C . PHE A 1 90 ? -4.049 5.883 4.188 1.00 97.81 90 PHE A C 1
ATOM 692 O O . PHE A 1 90 ? -3.214 5.388 3.430 1.00 97.81 90 PHE A O 1
ATOM 699 N N . THR A 1 91 ? -3.726 6.840 5.052 1.00 97.88 91 THR A N 1
ATOM 700 C CA . THR A 1 91 ? -2.354 7.281 5.326 1.00 97.88 91 THR A CA 1
ATOM 701 C C . THR A 1 91 ? -2.149 7.374 6.834 1.00 97.88 91 THR A C 1
ATOM 703 O O . THR A 1 91 ? -3.107 7.402 7.604 1.00 97.88 91 THR A O 1
ATOM 706 N N . THR A 1 92 ? -0.895 7.417 7.265 1.00 97.25 92 THR A N 1
ATOM 707 C CA . THR A 1 92 ? -0.510 7.668 8.660 1.00 97.25 92 THR A CA 1
ATOM 708 C C . THR A 1 92 ? 0.432 8.873 8.690 1.00 97.25 92 THR A C 1
ATOM 710 O O . THR A 1 92 ? 1.037 9.164 7.654 1.00 97.25 92 THR A O 1
ATOM 713 N N . PRO A 1 93 ? 0.633 9.541 9.844 1.00 96.81 93 PRO A N 1
ATOM 714 C CA . PRO A 1 93 ? 1.587 10.653 9.946 1.00 96.81 93 PRO A CA 1
ATOM 715 C C . PRO A 1 93 ? 3.017 10.281 9.519 1.00 96.81 93 PRO A C 1
ATOM 717 O O . PRO A 1 93 ? 3.807 11.122 9.105 1.00 96.81 93 PRO A O 1
ATOM 720 N N . HIS A 1 94 ? 3.368 8.991 9.585 1.00 96.56 94 HIS A N 1
ATOM 721 C CA . HIS A 1 94 ? 4.653 8.492 9.097 1.00 96.56 94 HIS A CA 1
ATOM 722 C C . HIS A 1 94 ? 4.829 8.655 7.576 1.00 96.56 94 HIS A C 1
ATOM 724 O O . HIS A 1 94 ? 5.956 8.732 7.094 1.00 96.56 94 HIS A O 1
ATOM 730 N N . PHE A 1 95 ? 3.725 8.709 6.828 1.00 96.38 95 PHE A N 1
ATOM 731 C CA . PHE A 1 95 ? 3.691 8.848 5.373 1.00 96.38 95 PHE A CA 1
ATOM 732 C C . PHE A 1 95 ? 3.405 10.288 4.911 1.00 96.38 95 PHE A C 1
ATOM 734 O O . PHE A 1 95 ? 3.149 10.511 3.722 1.00 96.38 95 PHE A O 1
ATOM 741 N N . ASP A 1 96 ? 3.475 11.273 5.806 1.00 95.12 96 ASP A N 1
ATOM 742 C CA . ASP A 1 96 ? 3.349 12.684 5.440 1.00 95.12 96 ASP A CA 1
ATOM 743 C C . ASP A 1 96 ? 4.498 13.097 4.505 1.00 95.12 96 ASP A C 1
ATOM 745 O O . ASP A 1 96 ? 5.669 12.823 4.763 1.00 95.12 96 ASP A O 1
ATOM 749 N N . GLY A 1 97 ? 4.158 13.721 3.373 1.00 94.25 97 GLY A N 1
ATOM 750 C CA . GLY A 1 97 ? 5.122 14.088 2.327 1.00 94.25 97 GLY A CA 1
ATOM 751 C C . GLY A 1 97 ? 5.584 12.936 1.422 1.00 94.25 97 GLY A C 1
ATOM 752 O O . GLY A 1 97 ? 6.353 13.172 0.491 1.00 94.25 97 GLY A O 1
ATOM 753 N N . TYR A 1 98 ? 5.099 11.708 1.633 1.00 96.25 98 TYR A N 1
ATOM 754 C CA . TYR A 1 98 ? 5.364 10.564 0.755 1.00 96.25 98 TYR A CA 1
ATOM 755 C C . TYR A 1 98 ? 4.185 10.304 -0.184 1.00 96.25 98 TYR A C 1
ATOM 757 O O . TYR A 1 98 ? 3.049 10.194 0.278 1.00 96.25 98 TYR A O 1
ATOM 765 N N . ARG A 1 99 ? 4.463 10.127 -1.486 1.00 96.75 99 ARG A N 1
ATOM 766 C CA . ARG A 1 99 ? 3.493 9.730 -2.530 1.00 96.75 99 ARG A CA 1
ATOM 767 C C . ARG A 1 99 ? 3.134 8.238 -2.440 1.00 96.75 99 ARG A C 1
ATOM 769 O O . ARG A 1 99 ? 3.407 7.447 -3.332 1.00 96.75 99 ARG A O 1
ATOM 776 N N . ALA A 1 100 ? 2.629 7.821 -1.287 1.00 97.62 100 ALA A N 1
ATOM 777 C CA . ALA A 1 100 ? 2.218 6.445 -1.057 1.00 97.62 100 ALA A CA 1
ATOM 778 C C . ALA A 1 100 ? 0.959 6.363 -0.197 1.00 97.62 100 ALA A C 1
ATOM 780 O O . ALA A 1 100 ? 0.819 7.089 0.797 1.00 97.62 100 ALA A O 1
ATOM 781 N N . VAL A 1 101 ? 0.077 5.449 -0.587 1.00 98.25 101 VAL A N 1
ATOM 782 C CA . VAL A 1 101 ? -1.141 5.076 0.128 1.00 98.25 101 VAL A CA 1
ATOM 783 C C . VAL A 1 101 ? -0.953 3.732 0.818 1.00 98.25 101 VAL A C 1
ATOM 785 O O . VAL A 1 101 ? -0.142 2.897 0.409 1.00 98.25 101 VAL A O 1
ATOM 788 N N . LEU A 1 102 ? -1.719 3.523 1.880 1.00 98.44 102 LEU A N 1
ATOM 789 C CA . LEU A 1 102 ? -1.810 2.258 2.589 1.00 98.44 102 LEU A CA 1
ATOM 790 C C . LEU A 1 102 ? -3.189 1.652 2.359 1.00 98.44 102 LEU A C 1
ATOM 792 O O . LEU A 1 102 ? -4.184 2.366 2.290 1.00 98.44 102 LEU A O 1
ATOM 796 N N . VAL A 1 103 ? -3.259 0.331 2.292 1.00 98.44 103 VAL A N 1
ATOM 797 C CA . VAL A 1 103 ? -4.518 -0.416 2.264 1.00 98.44 103 VAL A CA 1
ATOM 798 C C . VAL A 1 103 ? -4.363 -1.678 3.095 1.00 98.44 103 VAL A C 1
ATOM 800 O O . VAL A 1 103 ? -3.278 -2.248 3.183 1.00 98.44 103 VAL A O 1
ATOM 803 N N . ARG A 1 104 ? -5.441 -2.121 3.736 1.00 98.06 104 ARG A N 1
ATOM 804 C CA . ARG A 1 104 ? -5.478 -3.431 4.390 1.00 98.06 104 ARG A CA 1
ATOM 805 C C . ARG A 1 104 ? -5.856 -4.504 3.377 1.00 98.06 104 ARG A C 1
ATOM 807 O O . ARG A 1 104 ? -6.851 -4.341 2.673 1.00 98.06 104 ARG A O 1
ATOM 814 N N . ALA A 1 105 ? -5.135 -5.621 3.348 1.00 97.75 105 ALA A N 1
ATOM 815 C CA . ALA A 1 105 ? -5.429 -6.750 2.467 1.00 97.75 105 ALA A CA 1
ATOM 816 C C . ALA A 1 105 ? -6.868 -7.261 2.650 1.00 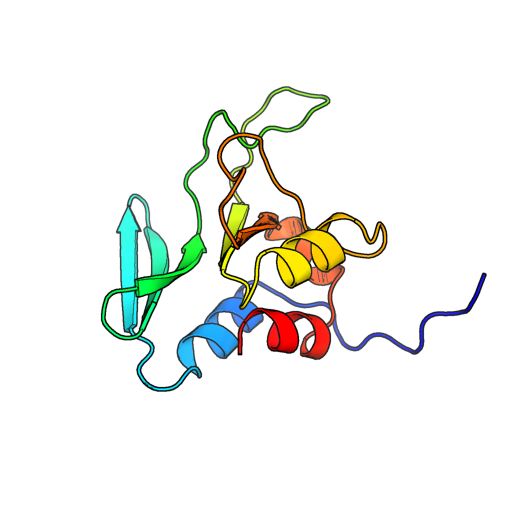97.75 105 ALA A C 1
ATOM 818 O O . ALA A 1 105 ? -7.549 -7.569 1.675 1.00 97.75 105 ALA A O 1
ATOM 819 N N . SER A 1 106 ? -7.369 -7.262 3.890 1.00 97.12 106 SER A N 1
ATOM 820 C CA . SER A 1 106 ? -8.759 -7.609 4.226 1.00 97.12 106 SER A CA 1
ATOM 821 C C . SER A 1 106 ? -9.821 -6.684 3.615 1.00 97.12 106 SER A C 1
ATOM 823 O O . SER A 1 106 ? -10.987 -7.066 3.566 1.00 97.12 106 SER A O 1
ATOM 825 N N . ARG A 1 107 ? -9.439 -5.495 3.131 1.00 97.50 107 ARG A N 1
ATOM 826 C CA . ARG A 1 107 ? -10.330 -4.506 2.501 1.00 97.50 107 ARG A CA 1
ATOM 827 C C . ARG A 1 107 ? -10.151 -4.400 0.985 1.00 97.50 107 ARG A C 1
ATOM 829 O O . ARG A 1 107 ? -10.866 -3.633 0.351 1.00 97.50 107 ARG A O 1
ATOM 836 N N . LEU A 1 108 ? -9.253 -5.185 0.376 1.00 97.62 108 LEU A N 1
ATOM 837 C CA . LEU A 1 108 ? -9.045 -5.164 -1.081 1.00 97.62 108 LEU A CA 1
ATOM 838 C C . LEU A 1 108 ? -10.321 -5.485 -1.866 1.00 97.62 108 LEU A C 1
ATOM 840 O O . LEU A 1 108 ? -10.515 -4.936 -2.941 1.00 97.62 108 LEU A O 1
ATOM 844 N N . GLY A 1 109 ? -11.220 -6.299 -1.305 1.00 96.62 109 GLY A N 1
ATOM 845 C CA . GLY A 1 109 ? -12.504 -6.622 -1.932 1.00 96.62 109 GLY A CA 1
ATOM 846 C C . GLY A 1 109 ? -13.449 -5.425 -2.106 1.00 96.62 109 GLY A C 1
ATOM 847 O O . GLY A 1 109 ? -14.472 -5.558 -2.775 1.00 96.62 109 GLY A O 1
ATOM 848 N N . GLU A 1 110 ? -13.131 -4.270 -1.514 1.00 96.12 110 GLU A N 1
ATOM 849 C CA . GLU A 1 110 ? -13.850 -3.010 -1.729 1.00 96.12 110 GLU A CA 1
ATOM 850 C C . GLU A 1 110 ? -13.457 -2.319 -3.038 1.00 96.12 110 GLU A C 1
ATOM 852 O O . GLU A 1 110 ? -14.218 -1.479 -3.510 1.00 96.12 110 GLU A O 1
ATOM 857 N N . LEU A 1 111 ? -12.318 -2.688 -3.627 1.00 95.88 111 LEU A N 1
ATOM 858 C CA . LEU A 1 111 ? -11.898 -2.284 -4.964 1.00 95.88 111 LEU A CA 1
ATOM 859 C C . LEU A 1 111 ? -12.251 -3.395 -5.948 1.00 95.88 111 LEU A C 1
ATOM 861 O O . LEU A 1 111 ? -12.108 -4.577 -5.624 1.00 95.88 111 LEU A O 1
ATOM 865 N N . ASP A 1 112 ? -12.667 -3.049 -7.159 1.00 95.12 112 ASP A N 1
ATOM 866 C CA . ASP A 1 112 ? -12.579 -4.008 -8.259 1.00 95.12 112 ASP A CA 1
ATOM 867 C C . ASP A 1 112 ? -11.145 -4.089 -8.814 1.00 95.12 112 ASP A C 1
ATOM 869 O O . ASP A 1 112 ? -10.218 -3.423 -8.339 1.00 95.12 112 ASP A O 1
ATOM 873 N N . ARG A 1 113 ? -10.928 -5.014 -9.753 1.00 94.62 113 ARG A N 1
ATOM 874 C CA . ARG A 1 113 ? -9.594 -5.276 -10.304 1.00 94.62 113 ARG A CA 1
ATOM 875 C C . ARG A 1 113 ? -9.070 -4.112 -11.145 1.00 94.62 113 ARG A C 1
ATOM 877 O O . ARG A 1 113 ? -7.859 -3.912 -11.180 1.00 94.62 113 ARG A O 1
ATOM 884 N N . ASP A 1 114 ? -9.954 -3.383 -11.817 1.00 94.75 114 ASP A N 1
ATOM 885 C CA . ASP A 1 114 ? -9.563 -2.270 -12.681 1.00 94.75 114 ASP A CA 1
ATOM 886 C C . ASP A 1 114 ? -9.189 -1.063 -11.811 1.00 94.75 114 ASP A C 1
ATOM 888 O O . ASP A 1 114 ? -8.106 -0.512 -11.987 1.00 94.75 114 ASP A O 1
ATOM 892 N N . GLU A 1 115 ? -9.988 -0.769 -10.776 1.00 94.75 115 GLU A N 1
ATOM 893 C CA . GLU A 1 115 ? -9.662 0.212 -9.729 1.00 94.75 115 GLU A CA 1
ATOM 894 C C . GLU A 1 115 ? -8.295 -0.101 -9.080 1.00 94.75 115 GLU A C 1
ATOM 896 O O . GLU A 1 115 ? -7.484 0.796 -8.870 1.00 94.75 115 GLU A O 1
ATOM 901 N N . LEU A 1 116 ? -7.991 -1.374 -8.781 1.00 96.12 116 LEU A N 1
ATOM 902 C CA . LEU A 1 116 ? -6.681 -1.760 -8.235 1.00 96.12 116 LEU A CA 1
ATOM 903 C C . LEU A 1 116 ? -5.541 -1.607 -9.259 1.00 96.12 116 LEU A C 1
ATOM 905 O O . LEU A 1 116 ? -4.425 -1.242 -8.884 1.00 96.12 116 LEU A O 1
ATOM 909 N N . ALA A 1 117 ? -5.804 -1.903 -10.533 1.00 95.25 117 ALA A N 1
ATOM 910 C CA . ALA A 1 117 ? -4.820 -1.790 -11.601 1.00 95.25 117 ALA A CA 1
ATOM 911 C C . ALA A 1 117 ? -4.400 -0.337 -11.834 1.00 95.25 117 ALA A C 1
ATOM 913 O O . ALA A 1 117 ? -3.206 -0.095 -11.943 1.00 95.25 117 ALA A O 1
ATOM 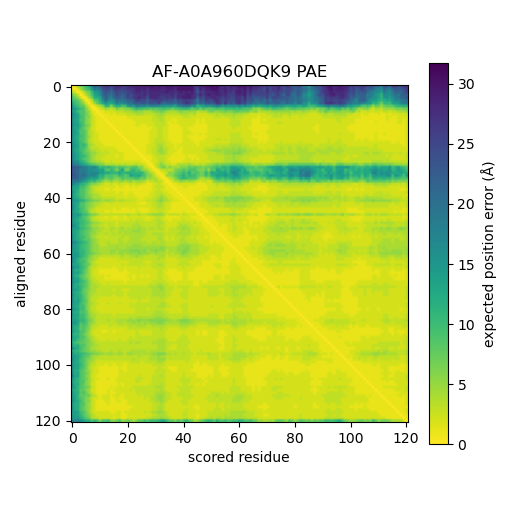914 N N . GLU A 1 118 ? -5.336 0.616 -11.815 1.00 93.75 118 GLU A N 1
ATOM 915 C CA . GLU A 1 118 ? -5.042 2.053 -11.967 1.00 93.75 118 GLU A CA 1
ATOM 916 C C . GLU A 1 118 ? -4.072 2.591 -10.904 1.00 93.75 118 GLU A C 1
ATOM 918 O O . GLU A 1 118 ? -3.352 3.555 -11.147 1.00 93.75 118 GLU A O 1
ATOM 923 N N . VAL A 1 119 ? -4.030 1.970 -9.722 1.00 94.62 119 VAL A N 1
ATOM 924 C CA . VAL A 1 119 ? -3.143 2.393 -8.628 1.00 94.62 119 VAL A CA 1
ATOM 925 C C . VAL A 1 119 ? -1.766 1.726 -8.712 1.00 94.62 119 VAL A C 1
ATOM 927 O O . VAL A 1 119 ? -0.784 2.284 -8.222 1.00 94.62 119 VAL A O 1
ATOM 930 N N . ILE A 1 120 ? -1.675 0.524 -9.294 1.00 94.81 120 ILE A N 1
ATOM 931 C CA . ILE A 1 120 ? -0.439 -0.274 -9.327 1.00 94.81 120 ILE A CA 1
ATOM 932 C C . ILE A 1 120 ? 0.314 -0.150 -10.654 1.00 94.81 120 ILE A C 1
ATOM 934 O O . ILE A 1 120 ? 1.539 -0.228 -10.605 1.00 94.81 120 ILE A O 1
ATOM 938 N N . ALA A 1 121 ? -0.371 -0.037 -11.798 1.00 81.44 121 ALA A N 1
ATOM 939 C CA . ALA A 1 121 ? 0.166 -0.301 -13.140 1.00 81.44 121 ALA A CA 1
ATOM 940 C C . ALA A 1 121 ? 0.288 0.941 -14.034 1.00 81.44 121 ALA A C 1
ATOM 942 O O . ALA A 1 121 ? -0.639 1.775 -14.037 1.00 81.44 121 ALA A O 1
#

pLDDT: mean 92.37, std 11.42, range [41.5, 98.44]